Protein AF-A0A9C6WAF8-F1 (afdb_monomer_lite)

Foldseek 3Di:
DVVVVVVVVVVVVVVVVVVVVVVVVVVVVVVVVVVVVVVVVVVVVVVVVVVVVVVVVVVVVVVVVVVVVVVVVVVVVVVVVVVVVVVVVVVVVVVVVVVVVQVVCVVVVDHDDPVPDDDDPVVPPPPDPPDDDDDDDDVPPPPPPDPPPDD

Sequence (151 aa):
MAEADITAMKETHRTQQTPLQQLHAELDQEKEASATAASESMDMILRLQNEKAAVKMEASHYKRMAEEKIGHAEKTLEVFEELMYQKEMETTALEVHVLAYKQKLLALGVDININELEFPHDLLLNRSEQNGEDDQSSSKRRLLSLPLFAL

InterPro domains:
  IPR007656 GTD-binding domain [PF04576] (8-97)
  IPR007656 GTD-binding domain [PS51775] (4-102)

Organism: Arachis duranensis (NCBI:txid130453)

Structure (mmCIF, N/CA/C/O backbone):
data_AF-A0A9C6WAF8-F1
#
_entry.id   AF-A0A9C6WAF8-F1
#
loop_
_atom_site.group_PDB
_atom_site.id
_atom_site.type_symbol
_atom_site.label_atom_id
_atom_site.label_alt_id
_atom_site.label_comp_id
_atom_site.label_asym_id
_atom_site.label_entity_id
_atom_site.label_seq_id
_atom_site.pdbx_PDB_ins_code
_atom_site.Cartn_x
_atom_site.Cartn_y
_atom_site.Cartn_z
_atom_site.occupancy
_atom_site.B_iso_or_equiv
_atom_site.auth_seq_id
_atom_site.auth_comp_id
_atom_site.auth_asym_id
_atom_site.auth_atom_id
_atom_site.pdbx_PDB_model_num
ATOM 1 N N . MET A 1 1 ? -44.410 -9.161 78.521 1.00 61.84 1 MET A N 1
ATOM 2 C CA . MET A 1 1 ? -43.580 -10.023 77.648 1.00 61.84 1 MET A CA 1
ATOM 3 C C . MET A 1 1 ? -43.946 -9.857 76.178 1.00 61.84 1 MET A C 1
ATOM 5 O O . MET A 1 1 ? -43.071 -9.448 75.438 1.00 61.84 1 MET A O 1
ATOM 9 N N . ALA A 1 2 ? -45.206 -10.042 75.762 1.00 74.06 2 ALA A N 1
ATOM 10 C CA . ALA A 1 2 ? -45.596 -9.953 74.344 1.00 74.06 2 ALA A CA 1
ATOM 11 C C . ALA A 1 2 ? -45.312 -8.599 73.651 1.00 74.06 2 ALA A C 1
ATOM 13 O O . ALA A 1 2 ? -44.875 -8.585 72.507 1.00 74.06 2 ALA A O 1
ATOM 14 N N . GLU A 1 3 ? -45.516 -7.459 74.324 1.00 78.50 3 GLU A N 1
ATOM 15 C CA . GLU A 1 3 ? -45.220 -6.148 73.718 1.00 78.50 3 GLU A CA 1
ATOM 16 C C . GLU A 1 3 ? -43.726 -5.939 73.459 1.00 78.50 3 GLU A C 1
ATOM 18 O O . GLU A 1 3 ? -43.370 -5.441 72.399 1.00 78.50 3 GLU A O 1
ATOM 23 N N . ALA A 1 4 ? -42.855 -6.372 74.377 1.00 83.69 4 ALA A N 1
ATOM 24 C CA . ALA A 1 4 ? -41.406 -6.227 74.239 1.00 83.69 4 ALA A CA 1
ATOM 25 C C . ALA A 1 4 ? -40.849 -7.037 73.052 1.00 83.69 4 ALA A C 1
ATOM 27 O O . ALA A 1 4 ? -40.005 -6.526 72.317 1.00 83.69 4 ALA A O 1
ATOM 28 N N . ASP A 1 5 ? -41.374 -8.245 72.817 1.00 86.38 5 ASP A N 1
ATOM 29 C CA . ASP A 1 5 ? -41.018 -9.062 71.648 1.00 86.38 5 ASP A CA 1
ATOM 30 C C . ASP A 1 5 ? -41.461 -8.408 70.331 1.00 86.38 5 ASP A C 1
ATOM 32 O O . ASP A 1 5 ? -40.718 -8.412 69.349 1.00 86.38 5 ASP A O 1
ATOM 36 N N . ILE A 1 6 ? -42.644 -7.783 70.301 1.00 88.12 6 ILE A N 1
ATOM 37 C CA . ILE A 1 6 ? -43.134 -7.065 69.113 1.00 88.12 6 ILE A CA 1
ATOM 38 C C . ILE A 1 6 ? -42.235 -5.863 68.796 1.00 88.12 6 ILE A C 1
ATOM 40 O O . ILE A 1 6 ? -41.943 -5.611 67.622 1.00 88.12 6 ILE A O 1
ATOM 44 N N . THR A 1 7 ? -41.790 -5.111 69.806 1.00 86.56 7 THR A N 1
ATOM 45 C CA . THR A 1 7 ? -40.877 -3.975 69.601 1.00 86.56 7 THR A CA 1
ATOM 46 C C . THR A 1 7 ? -39.513 -4.446 69.106 1.00 86.56 7 THR A C 1
ATOM 48 O O . THR A 1 7 ? -39.015 -3.906 68.119 1.00 86.56 7 THR A O 1
ATOM 51 N N . ALA A 1 8 ? -38.959 -5.502 69.710 1.00 89.56 8 ALA A N 1
ATOM 52 C CA . ALA A 1 8 ? -37.685 -6.089 69.301 1.00 89.56 8 ALA A CA 1
ATOM 53 C C . ALA A 1 8 ? -37.721 -6.619 67.855 1.00 89.56 8 ALA A C 1
ATOM 55 O O . ALA A 1 8 ? -36.778 -6.408 67.088 1.00 89.56 8 ALA A O 1
ATOM 56 N N . MET A 1 9 ? -38.830 -7.242 67.443 1.00 87.94 9 MET A N 1
ATOM 57 C CA . MET A 1 9 ? -39.023 -7.740 66.076 1.00 87.94 9 MET A CA 1
ATOM 58 C C . MET A 1 9 ? -39.149 -6.604 65.045 1.00 87.94 9 MET A C 1
ATOM 60 O O . MET A 1 9 ? -38.614 -6.686 63.941 1.00 87.94 9 MET A O 1
ATOM 64 N N . LYS A 1 10 ? -39.829 -5.505 65.396 1.00 88.62 10 LYS A N 1
ATOM 65 C CA . LYS A 1 10 ? -39.920 -4.315 64.530 1.00 88.62 10 LYS A CA 1
ATOM 66 C C . LYS A 1 10 ? -38.572 -3.623 64.367 1.00 88.62 10 LYS A C 1
ATOM 68 O O . LYS A 1 10 ? -38.271 -3.123 63.285 1.00 88.62 10 LYS A O 1
ATOM 73 N N . GLU A 1 11 ? -37.783 -3.575 65.432 1.00 88.06 11 GLU A N 1
ATOM 74 C CA . GLU A 1 11 ? -36.452 -2.980 65.405 1.00 88.06 11 GLU A CA 1
ATOM 75 C C . GLU A 1 11 ? -35.490 -3.818 64.564 1.00 88.06 11 GLU A C 1
ATOM 77 O O . GLU A 1 11 ? -34.874 -3.284 63.650 1.00 88.06 11 GLU A O 1
ATOM 82 N N . THR A 1 12 ? -35.465 -5.141 64.745 1.00 86.38 12 THR A N 1
ATOM 83 C CA . THR A 1 12 ? -34.688 -6.044 63.874 1.00 86.38 12 THR A CA 1
ATOM 84 C C . THR A 1 12 ? -35.110 -5.963 62.406 1.00 86.38 12 THR A C 1
ATOM 86 O O . THR A 1 12 ? -34.244 -5.883 61.537 1.00 86.38 12 THR A O 1
ATOM 89 N N . HIS A 1 13 ? -36.411 -5.895 62.110 1.00 87.88 13 HIS A N 1
ATOM 90 C CA . HIS A 1 13 ? -36.903 -5.696 60.742 1.00 87.88 13 HIS A CA 1
ATOM 91 C C . HIS A 1 13 ? -36.421 -4.369 60.130 1.00 87.88 13 HIS A C 1
ATOM 93 O O . HIS A 1 13 ? -35.984 -4.333 58.981 1.00 87.88 13 HIS A O 1
ATOM 99 N N . ARG A 1 14 ? -36.456 -3.267 60.893 1.00 86.75 14 ARG A N 1
ATOM 100 C CA . ARG A 1 14 ? -35.930 -1.966 60.440 1.00 86.75 14 ARG A CA 1
ATOM 101 C C . ARG A 1 14 ? -34.426 -2.022 60.192 1.00 86.75 14 ARG A C 1
ATOM 103 O O . ARG A 1 14 ? -33.970 -1.535 59.162 1.00 86.75 14 ARG A O 1
ATOM 110 N N . THR A 1 15 ? -33.675 -2.658 61.088 1.00 86.94 15 THR A N 1
ATOM 111 C CA . THR A 1 15 ? -32.221 -2.817 60.958 1.00 86.94 15 THR A CA 1
ATOM 112 C C . THR A 1 15 ? -31.840 -3.641 59.727 1.00 86.94 15 THR A C 1
ATOM 114 O O . THR A 1 15 ? -30.797 -3.386 59.139 1.00 86.94 15 THR A O 1
ATOM 117 N N . GLN A 1 16 ? -32.681 -4.588 59.295 1.00 90.75 16 GLN A N 1
ATOM 118 C CA . GLN A 1 16 ? -32.465 -5.372 58.071 1.00 90.75 16 GLN A CA 1
ATOM 119 C C . GLN A 1 16 ? -32.903 -4.653 56.784 1.00 90.75 16 GLN A C 1
ATOM 121 O O . GLN A 1 16 ? -32.309 -4.880 55.732 1.00 90.75 16 GLN A O 1
ATOM 126 N N . GLN A 1 17 ? -33.911 -3.776 56.832 1.00 93.50 17 GLN A N 1
ATOM 127 C CA . GLN A 1 17 ? -34.382 -3.058 55.640 1.00 93.50 17 GLN A CA 1
ATOM 128 C C . GLN A 1 17 ? -33.359 -2.062 55.087 1.00 93.50 17 GLN A C 1
ATOM 130 O O . GLN A 1 17 ? -33.201 -1.965 53.872 1.00 93.50 17 GLN A O 1
ATOM 135 N N . THR A 1 18 ? -32.659 -1.336 55.955 1.00 91.19 18 THR A N 1
ATOM 136 C CA . THR A 1 18 ? -31.664 -0.337 55.542 1.00 91.19 18 THR A CA 1
ATOM 137 C C . THR A 1 18 ? -30.527 -0.922 54.687 1.00 91.19 18 THR A C 1
ATOM 139 O O . THR A 1 18 ? -30.318 -0.419 53.583 1.00 91.19 18 THR A O 1
ATOM 142 N N . PRO A 1 19 ? -29.816 -1.993 55.103 1.00 93.50 19 PRO A N 1
ATOM 143 C CA . PRO A 1 19 ? -28.759 -2.582 54.282 1.00 93.50 19 PRO A CA 1
ATOM 144 C C . PRO A 1 19 ? -29.299 -3.206 52.988 1.00 93.50 19 PRO A C 1
ATOM 146 O O . PRO A 1 19 ? -28.618 -3.159 51.971 1.00 93.50 19 PRO A O 1
ATOM 149 N N . LEU A 1 20 ? -30.533 -3.731 52.978 1.00 95.62 20 LEU A N 1
ATOM 150 C CA . LEU A 1 20 ? -31.173 -4.207 51.744 1.00 95.62 20 LEU A CA 1
ATOM 151 C C . LEU A 1 20 ? -31.376 -3.074 50.729 1.00 95.62 20 LEU A C 1
ATOM 153 O O . LEU A 1 20 ? -31.096 -3.252 49.547 1.00 95.62 20 LEU A O 1
ATOM 157 N N . GLN A 1 21 ? -31.831 -1.901 51.175 1.00 95.50 21 GLN A N 1
ATOM 158 C CA . GLN A 1 21 ? -31.980 -0.732 50.304 1.00 95.50 21 GLN A CA 1
ATOM 159 C C . GLN A 1 21 ? -30.632 -0.237 49.767 1.00 95.50 21 GLN A C 1
ATOM 161 O O . GLN A 1 21 ? -30.547 0.122 48.596 1.00 95.50 21 GLN A O 1
ATOM 166 N N . GLN A 1 22 ? -29.583 -0.257 50.596 1.00 96.25 22 GLN A N 1
ATOM 167 C CA . GLN A 1 22 ? -28.226 0.096 50.168 1.00 96.25 22 GLN A CA 1
ATOM 168 C C . GLN A 1 22 ? -27.698 -0.875 49.107 1.00 96.25 22 GLN A C 1
ATOM 170 O O . GLN A 1 22 ? -27.256 -0.431 48.054 1.00 96.25 22 GLN A O 1
ATOM 175 N N . LEU A 1 23 ? -27.839 -2.186 49.330 1.00 96.50 23 LEU A N 1
ATOM 176 C CA . LEU A 1 23 ? -27.443 -3.211 48.360 1.00 96.50 23 LEU A CA 1
ATOM 177 C C . LEU A 1 23 ? -28.192 -3.077 47.027 1.00 96.50 23 LEU A C 1
ATOM 179 O O . LEU A 1 23 ? -27.602 -3.278 45.970 1.00 96.50 23 LEU A O 1
ATOM 183 N N . HIS A 1 24 ? -29.481 -2.726 47.052 1.00 97.50 24 HIS A N 1
ATOM 184 C CA . HIS A 1 24 ? -30.229 -2.457 45.821 1.00 97.50 24 HIS A CA 1
ATOM 185 C C . HIS A 1 24 ? -29.693 -1.234 45.070 1.00 97.50 24 HIS A C 1
ATOM 187 O O . HIS A 1 24 ? -29.536 -1.303 43.854 1.00 97.50 24 HIS A O 1
ATOM 193 N N . ALA A 1 25 ? -29.369 -0.151 45.780 1.00 97.50 25 ALA A N 1
ATOM 194 C CA . ALA A 1 25 ? -28.784 1.039 45.167 1.00 97.50 25 ALA A CA 1
ATOM 195 C C . ALA A 1 25 ? -27.398 0.756 44.560 1.00 97.50 25 ALA A C 1
ATOM 197 O O . ALA A 1 25 ? -27.131 1.170 43.435 1.00 97.50 25 ALA A O 1
ATOM 198 N N . GLU A 1 26 ? -26.544 0.013 45.269 1.00 98.00 26 GLU A N 1
ATOM 199 C CA . GLU A 1 26 ? -25.231 -0.412 44.766 1.00 98.00 26 GLU A CA 1
ATOM 200 C C . GLU A 1 26 ? -25.365 -1.300 43.524 1.00 98.00 26 GLU A C 1
ATOM 202 O O . GLU A 1 26 ? -24.666 -1.085 42.537 1.00 98.00 26 GLU A O 1
ATOM 207 N N . LEU A 1 27 ? -26.306 -2.250 43.533 1.00 98.12 27 LEU A N 1
ATOM 208 C CA . LEU A 1 27 ? -26.565 -3.123 42.390 1.00 98.12 27 LEU A CA 1
ATOM 209 C C . LEU A 1 27 ? -27.035 -2.339 41.160 1.00 98.12 27 LEU A C 1
ATOM 211 O O . LEU A 1 27 ? -26.634 -2.648 40.039 1.00 98.12 27 LEU A O 1
ATOM 215 N N . ASP A 1 28 ? -27.914 -1.358 41.345 1.00 98.25 28 ASP A N 1
ATOM 216 C CA . ASP A 1 28 ? -28.400 -0.543 40.234 1.00 98.25 28 ASP A CA 1
ATOM 217 C C . ASP A 1 28 ? -27.282 0.349 39.676 1.00 98.25 28 ASP A C 1
ATOM 219 O O . ASP A 1 28 ? -27.127 0.438 38.456 1.00 98.25 28 ASP A O 1
ATOM 223 N N . GLN A 1 29 ? -26.428 0.898 40.546 1.00 98.25 29 GLN A N 1
ATOM 224 C CA . GLN A 1 29 ? -25.233 1.633 40.132 1.00 98.25 29 GLN A CA 1
ATOM 225 C C . GLN A 1 29 ? -24.236 0.737 39.377 1.00 98.25 29 GLN A C 1
ATOM 227 O O . GLN A 1 29 ? -23.699 1.141 38.344 1.00 98.25 29 GLN A O 1
ATOM 232 N N . GLU A 1 30 ? -23.997 -0.489 39.851 1.00 98.31 30 GLU A N 1
ATOM 233 C CA . GLU A 1 30 ? -23.118 -1.454 39.185 1.00 98.31 30 GLU A CA 1
ATOM 234 C C . GLU A 1 30 ? -23.656 -1.836 37.801 1.00 98.31 30 GLU A C 1
ATOM 236 O O . GLU A 1 30 ? -22.897 -1.880 36.831 1.00 98.31 30 GLU A O 1
ATOM 241 N N . LYS A 1 31 ? -24.969 -2.057 37.672 1.00 98.38 31 LYS A N 1
ATOM 242 C CA . LYS A 1 31 ? -25.606 -2.351 36.380 1.00 98.38 31 LYS A CA 1
ATOM 243 C C . LYS A 1 31 ? -25.463 -1.202 35.393 1.00 98.38 31 LYS A C 1
ATOM 245 O O . LYS A 1 31 ? -25.160 -1.452 34.229 1.00 98.38 31 LYS A O 1
ATOM 250 N N . GLU A 1 32 ? -25.677 0.036 35.833 1.00 98.50 32 GLU A N 1
ATOM 251 C CA . GLU A 1 32 ? -25.529 1.215 34.977 1.00 98.50 32 GLU A CA 1
ATOM 252 C C . GLU A 1 32 ? -24.073 1.395 34.522 1.00 98.50 32 GLU A C 1
ATOM 254 O O . GLU A 1 32 ? -23.805 1.578 33.328 1.00 98.50 32 GLU A O 1
ATOM 259 N N . ALA A 1 33 ? -23.118 1.253 35.447 1.00 98.50 33 ALA A N 1
ATOM 260 C CA . ALA A 1 33 ? -21.694 1.294 35.132 1.00 98.50 33 ALA A CA 1
ATOM 261 C C . ALA A 1 33 ? -21.293 0.170 34.160 1.00 98.50 33 ALA A C 1
ATOM 263 O O . ALA A 1 33 ? -20.574 0.414 33.190 1.00 98.50 33 ALA A O 1
ATOM 264 N N . SER A 1 34 ? -21.803 -1.048 34.371 1.00 98.56 34 SER A N 1
ATOM 265 C CA . SER A 1 34 ? -21.556 -2.205 33.505 1.00 98.56 34 SER A CA 1
ATOM 266 C C . SER A 1 34 ? -22.131 -2.004 32.100 1.00 98.56 34 SER A C 1
ATOM 268 O O . SER A 1 34 ? -21.436 -2.248 31.112 1.00 98.56 34 SER A O 1
ATOM 270 N N . ALA A 1 35 ? -23.361 -1.494 31.989 1.00 98.56 35 ALA A N 1
ATOM 271 C CA . ALA A 1 35 ? -23.990 -1.192 30.705 1.00 98.56 35 ALA A CA 1
ATOM 272 C C . ALA A 1 35 ? -23.212 -0.117 29.929 1.00 98.56 35 ALA A C 1
ATOM 274 O O . ALA A 1 35 ? -22.973 -0.272 28.730 1.00 98.56 35 ALA A O 1
ATOM 275 N N . THR A 1 36 ? -22.760 0.932 30.620 1.00 98.44 36 THR A N 1
ATOM 276 C CA . THR A 1 36 ? -21.949 2.002 30.021 1.00 98.44 36 THR A CA 1
ATOM 277 C C . THR A 1 36 ? -20.604 1.465 29.529 1.00 98.44 36 THR A C 1
ATOM 279 O O . THR A 1 36 ? -20.247 1.675 28.371 1.00 98.44 36 THR A O 1
ATOM 282 N N . ALA A 1 37 ? -19.895 0.694 30.360 1.00 98.56 37 ALA A N 1
ATOM 283 C CA . ALA A 1 37 ? -18.616 0.086 29.993 1.00 98.56 37 ALA A CA 1
ATOM 284 C C . ALA A 1 37 ? -18.746 -0.890 28.811 1.00 98.56 37 ALA A C 1
ATOM 286 O O . ALA A 1 37 ? -17.875 -0.937 27.937 1.00 98.56 37 ALA A O 1
ATOM 287 N N . ALA A 1 38 ? -19.840 -1.657 28.753 1.00 98.62 38 ALA A N 1
ATOM 288 C CA . ALA A 1 38 ? -20.135 -2.538 27.628 1.00 98.62 38 ALA A CA 1
ATOM 289 C C . ALA A 1 38 ? -20.369 -1.740 26.336 1.00 98.62 38 ALA A C 1
ATOM 291 O O . ALA A 1 38 ? -19.797 -2.093 25.304 1.00 98.62 38 ALA A O 1
ATOM 292 N N . SER A 1 39 ? -21.147 -0.652 26.394 1.00 98.56 39 SER A N 1
ATOM 293 C CA . SER A 1 39 ? -21.385 0.228 25.242 1.00 98.56 39 SER A CA 1
ATOM 294 C C . SER A 1 39 ? -20.084 0.845 24.725 1.00 98.56 39 SER A C 1
ATOM 296 O O . SER A 1 39 ? -19.780 0.730 23.542 1.00 98.56 39 SER A O 1
ATOM 298 N N . GLU A 1 40 ? -19.268 1.420 25.611 1.00 98.62 40 GLU A N 1
ATOM 299 C CA . GLU A 1 40 ? -17.988 2.032 25.234 1.00 98.62 40 GLU A CA 1
ATOM 300 C C . GLU A 1 40 ? -17.015 1.001 24.640 1.00 98.62 40 GLU A C 1
ATOM 302 O O . GLU A 1 40 ? -16.325 1.265 23.652 1.00 98.62 40 GLU A O 1
ATOM 307 N N . SER A 1 41 ? -16.998 -0.217 25.191 1.00 98.75 41 SER A N 1
ATOM 308 C CA . SER A 1 41 ? -16.197 -1.319 24.647 1.00 98.75 41 SER A CA 1
ATOM 309 C C . SER A 1 41 ? -16.639 -1.694 23.232 1.00 98.75 41 SER A C 1
ATOM 311 O O . SER A 1 41 ? -15.793 -1.930 22.369 1.00 98.75 41 SER A O 1
ATOM 313 N N . MET A 1 42 ? -17.948 -1.729 22.968 1.00 98.69 42 MET A N 1
ATOM 314 C CA . MET A 1 42 ? -18.480 -1.985 21.627 1.00 98.69 42 MET A CA 1
ATOM 315 C C . MET A 1 42 ? -18.108 -0.867 20.650 1.00 98.69 42 MET A C 1
ATOM 317 O O . MET A 1 42 ? -17.635 -1.163 19.550 1.00 98.69 42 MET A O 1
ATOM 321 N N . ASP A 1 43 ? -18.232 0.395 21.058 1.00 98.69 43 ASP A N 1
ATOM 322 C CA . ASP A 1 43 ? -17.836 1.545 20.239 1.00 98.69 43 ASP A CA 1
ATOM 323 C C . ASP A 1 43 ? -16.342 1.503 19.902 1.00 98.69 43 ASP A C 1
ATOM 325 O O . ASP A 1 43 ? -15.937 1.725 18.755 1.00 98.69 43 ASP A O 1
ATOM 329 N N . MET A 1 44 ? -15.505 1.129 20.872 1.00 98.62 44 MET A N 1
ATOM 330 C CA . MET A 1 44 ? -14.075 0.960 20.648 1.00 98.62 44 MET A CA 1
ATOM 331 C C . MET A 1 44 ? -13.773 -0.199 19.691 1.00 98.62 44 MET A C 1
ATOM 333 O O . MET A 1 44 ? -12.925 -0.043 18.810 1.00 98.62 44 MET A O 1
ATOM 337 N N . ILE A 1 45 ? -14.476 -1.332 19.804 1.00 98.62 45 ILE A N 1
ATOM 338 C CA . ILE A 1 45 ? -14.348 -2.454 18.861 1.00 98.62 45 ILE A CA 1
ATOM 339 C C . ILE A 1 45 ? -14.694 -2.000 17.439 1.00 98.62 45 ILE A C 1
ATOM 341 O O . ILE A 1 45 ? -13.926 -2.273 16.514 1.00 98.62 45 ILE A O 1
ATOM 345 N N . LEU A 1 46 ? -15.807 -1.288 17.253 1.00 98.69 46 LEU A N 1
ATOM 346 C CA . LEU A 1 46 ? -16.224 -0.790 15.939 1.00 98.69 46 LEU A CA 1
ATOM 347 C C . LEU A 1 46 ? -15.211 0.203 15.365 1.00 98.69 46 LEU A C 1
ATOM 349 O O . LEU A 1 46 ? -14.824 0.091 14.199 1.00 98.69 46 LEU A O 1
ATOM 353 N N . ARG A 1 47 ? -14.716 1.134 16.188 1.00 98.69 47 ARG A N 1
ATOM 354 C CA . ARG A 1 47 ? -13.664 2.072 15.784 1.00 98.69 47 ARG A CA 1
ATOM 355 C C . ARG A 1 47 ? -12.406 1.333 15.322 1.00 98.69 47 ARG A C 1
ATOM 357 O O . ARG A 1 47 ? -11.924 1.598 14.224 1.00 98.69 47 ARG A O 1
ATOM 364 N N . LEU A 1 48 ? -11.923 0.361 16.097 1.00 98.75 48 LEU A N 1
ATOM 365 C CA . LEU A 1 48 ? -10.734 -0.428 15.751 1.00 98.75 48 LEU A CA 1
ATOM 366 C C . LEU A 1 48 ? -10.931 -1.257 14.474 1.00 98.75 48 LEU A C 1
ATOM 368 O O . LEU A 1 48 ? -10.001 -1.417 13.682 1.00 98.75 48 LEU A O 1
ATOM 372 N N . GLN A 1 49 ? -12.135 -1.782 14.238 1.00 98.81 49 GLN A N 1
ATOM 373 C CA . GLN A 1 49 ? -12.453 -2.484 12.993 1.00 98.81 49 GLN A CA 1
ATOM 374 C C . GLN A 1 49 ? -12.408 -1.546 11.783 1.00 98.81 49 GLN A C 1
ATOM 376 O O . GLN A 1 49 ? -11.846 -1.918 10.749 1.00 98.81 49 GLN A O 1
ATOM 381 N N . ASN A 1 50 ? -12.935 -0.329 11.924 1.00 98.56 50 ASN A N 1
ATOM 382 C CA . ASN A 1 50 ? -12.880 0.693 10.882 1.00 98.56 50 ASN A CA 1
ATOM 383 C C . ASN A 1 50 ? -11.439 1.136 10.601 1.00 98.56 50 ASN A C 1
ATOM 385 O O . ASN A 1 50 ? -11.034 1.177 9.442 1.00 98.56 50 ASN A O 1
ATOM 389 N N . GLU A 1 51 ? -10.640 1.387 11.640 1.00 98.56 51 GLU A N 1
ATOM 390 C CA . GLU A 1 51 ? -9.214 1.717 11.508 1.00 98.56 51 GLU A CA 1
ATOM 391 C C . GLU A 1 51 ? -8.444 0.591 10.802 1.00 98.56 51 GLU A C 1
ATOM 393 O O . GLU A 1 51 ? -7.711 0.836 9.843 1.00 98.56 51 GLU A O 1
ATOM 398 N N . LYS A 1 52 ? -8.675 -0.671 11.188 1.00 98.56 52 LYS A N 1
ATOM 399 C CA . LYS A 1 52 ? -8.078 -1.839 10.521 1.00 98.56 52 LYS A CA 1
ATOM 400 C C . LYS A 1 52 ? -8.465 -1.919 9.043 1.00 98.56 52 LYS A C 1
ATOM 402 O O . LYS A 1 52 ? -7.619 -2.238 8.204 1.00 98.56 52 LYS A O 1
ATOM 407 N N . ALA A 1 53 ? -9.733 -1.672 8.717 1.00 98.44 53 ALA A N 1
ATOM 408 C CA . ALA A 1 53 ? -10.210 -1.672 7.338 1.00 98.44 53 ALA A CA 1
ATOM 409 C C . ALA A 1 53 ? -9.574 -0.535 6.522 1.00 98.44 53 ALA A C 1
ATOM 411 O O . ALA A 1 53 ? -9.126 -0.779 5.400 1.00 98.44 53 ALA A O 1
ATOM 412 N N . ALA A 1 54 ? -9.466 0.662 7.103 1.00 98.38 54 ALA A N 1
ATOM 413 C CA . ALA A 1 54 ? -8.831 1.819 6.482 1.00 98.38 54 ALA A CA 1
ATOM 414 C C . ALA A 1 54 ? -7.350 1.552 6.176 1.00 98.38 54 ALA A C 1
ATOM 416 O O . ALA A 1 54 ? -6.940 1.682 5.024 1.00 98.38 54 ALA A O 1
ATOM 417 N N . VAL A 1 55 ? -6.579 1.063 7.154 1.00 98.38 55 VAL A N 1
ATOM 418 C CA . VAL A 1 55 ? -5.158 0.722 6.964 1.00 98.38 55 VAL A CA 1
ATOM 419 C C . VAL A 1 55 ? -4.983 -0.371 5.906 1.00 98.38 55 VAL A C 1
ATOM 421 O O . VAL A 1 55 ? -4.104 -0.281 5.051 1.00 98.38 55 VAL A O 1
ATOM 424 N N . LYS A 1 56 ? -5.841 -1.401 5.905 1.00 98.44 56 LYS A N 1
ATOM 425 C CA . LYS A 1 56 ? -5.800 -2.458 4.881 1.00 98.44 56 LYS A CA 1
ATOM 426 C C . LYS A 1 56 ? -6.067 -1.901 3.479 1.00 98.44 56 LYS A C 1
ATOM 428 O O . L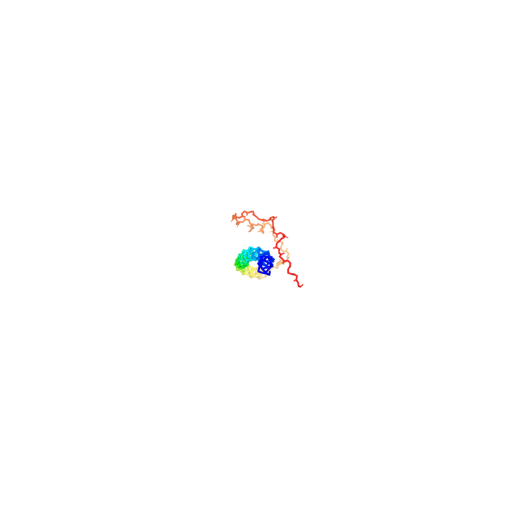YS A 1 56 ? -5.403 -2.305 2.522 1.00 98.44 56 LYS A O 1
ATOM 433 N N . MET A 1 57 ? -7.043 -1.005 3.350 1.00 98.31 57 MET A N 1
ATOM 434 C CA . MET A 1 57 ? -7.381 -0.364 2.081 1.00 98.31 57 MET A CA 1
ATOM 435 C C . MET A 1 57 ? -6.244 0.538 1.596 1.00 98.31 57 MET A C 1
ATOM 437 O O . MET A 1 57 ? -5.864 0.453 0.429 1.00 98.31 57 MET A O 1
ATOM 441 N N . GLU A 1 58 ? -5.659 1.336 2.487 1.00 98.25 58 GLU A N 1
ATOM 442 C CA . GLU A 1 58 ? -4.527 2.209 2.186 1.00 98.25 58 GLU A CA 1
ATOM 443 C C . GLU A 1 58 ? -3.298 1.403 1.734 1.00 98.25 58 GLU A C 1
ATOM 445 O O . GLU A 1 58 ? -2.723 1.690 0.685 1.00 98.25 58 GLU A O 1
ATOM 450 N N . ALA A 1 59 ? -2.953 0.318 2.435 1.00 97.81 59 ALA A N 1
ATOM 451 C CA . ALA A 1 59 ? -1.865 -0.574 2.030 1.00 97.81 59 ALA A CA 1
ATOM 452 C C . ALA A 1 59 ? -2.104 -1.191 0.639 1.00 97.81 59 ALA A C 1
ATOM 454 O O . ALA A 1 59 ? -1.198 -1.229 -0.198 1.00 97.81 59 ALA A O 1
ATOM 455 N N . SER A 1 60 ? -3.334 -1.637 0.356 1.00 98.19 60 SER A N 1
ATOM 456 C CA . SER A 1 60 ? -3.696 -2.148 -0.972 1.00 98.19 60 SER A CA 1
ATOM 457 C C . SER A 1 60 ? -3.617 -1.067 -2.051 1.00 98.19 60 SER A C 1
ATOM 459 O O . SER A 1 60 ? -3.258 -1.374 -3.188 1.00 98.19 60 SER A O 1
ATOM 461 N N . HIS A 1 61 ? -3.979 0.171 -1.719 1.00 98.31 61 HIS A N 1
ATOM 462 C CA . HIS A 1 61 ? -3.906 1.299 -2.635 1.00 98.31 61 HIS A CA 1
ATOM 463 C C . HIS A 1 61 ? -2.449 1.651 -2.960 1.00 98.31 61 HIS A C 1
ATOM 465 O O . HIS A 1 61 ? -2.101 1.764 -4.135 1.00 98.31 61 HIS A O 1
ATOM 471 N N . TYR A 1 62 ? -1.576 1.740 -1.949 1.00 98.31 62 TYR A N 1
ATOM 472 C CA . TYR A 1 62 ? -0.145 1.967 -2.164 1.00 98.31 62 TYR A CA 1
ATOM 473 C C . TYR A 1 62 ? 0.488 0.884 -3.027 1.00 98.31 62 TYR A C 1
ATOM 475 O O . TYR A 1 62 ? 1.231 1.214 -3.949 1.00 98.31 62 TYR A O 1
ATOM 483 N N . LYS A 1 63 ? 0.162 -0.391 -2.773 1.00 98.31 63 LYS A N 1
ATOM 484 C CA . LYS A 1 63 ? 0.648 -1.503 -3.595 1.00 98.31 63 LYS A CA 1
ATOM 485 C C . LYS A 1 63 ? 0.273 -1.312 -5.067 1.00 98.31 63 LYS A C 1
ATOM 487 O O . LYS A 1 63 ? 1.160 -1.323 -5.912 1.00 98.31 63 LYS A O 1
ATOM 492 N N . ARG A 1 64 ? -1.010 -1.064 -5.361 1.00 98.06 64 ARG A N 1
ATOM 493 C CA . ARG A 1 64 ? -1.486 -0.857 -6.739 1.00 98.06 64 ARG A CA 1
ATOM 494 C C . ARG A 1 64 ? -0.782 0.319 -7.415 1.00 98.06 64 ARG A C 1
ATOM 496 O O . ARG A 1 64 ? -0.342 0.195 -8.549 1.00 98.06 64 ARG A O 1
ATOM 503 N N . MET A 1 65 ? -0.648 1.446 -6.714 1.00 98.25 65 MET A N 1
ATOM 504 C CA . MET A 1 65 ? 0.014 2.631 -7.265 1.00 98.25 65 MET A CA 1
ATOM 505 C C . MET A 1 65 ? 1.509 2.384 -7.529 1.00 98.25 65 MET A C 1
ATOM 507 O O . MET A 1 65 ? 2.060 2.910 -8.493 1.00 98.25 65 MET A O 1
ATOM 511 N N . ALA A 1 66 ? 2.182 1.608 -6.675 1.00 98.19 66 ALA A N 1
ATOM 512 C CA . ALA A 1 66 ? 3.578 1.235 -6.883 1.00 98.19 66 ALA A CA 1
ATOM 513 C C . ALA A 1 66 ? 3.738 0.323 -8.109 1.00 98.19 66 ALA A C 1
ATOM 515 O O . ALA A 1 66 ? 4.592 0.593 -8.949 1.00 98.19 66 ALA A O 1
ATOM 516 N N . GLU A 1 67 ? 2.885 -0.696 -8.239 1.00 98.19 67 GLU A N 1
ATOM 517 C CA . GLU A 1 67 ? 2.858 -1.601 -9.396 1.00 98.19 67 GLU A CA 1
ATOM 518 C C . GLU A 1 67 ? 2.598 -0.840 -10.704 1.00 98.19 67 GLU A C 1
ATOM 520 O O . GLU A 1 67 ? 3.300 -1.056 -11.686 1.00 98.19 67 GLU A O 1
ATOM 525 N N . GLU A 1 68 ? 1.654 0.104 -10.713 1.00 98.00 68 GLU A N 1
ATOM 526 C CA . GLU A 1 68 ? 1.365 0.934 -11.888 1.00 98.00 68 GLU A CA 1
ATOM 527 C C . GLU A 1 68 ? 2.560 1.808 -12.292 1.00 98.00 68 GLU A C 1
ATOM 529 O O . GLU A 1 68 ? 2.911 1.876 -13.470 1.00 98.00 68 GLU A O 1
ATOM 534 N N . LYS A 1 69 ? 3.232 2.440 -11.320 1.00 97.69 69 LYS A N 1
ATOM 535 C CA . LYS A 1 69 ? 4.426 3.258 -11.584 1.00 97.69 69 LYS A CA 1
ATOM 536 C C . LYS A 1 69 ? 5.584 2.435 -12.133 1.00 97.69 69 LYS A C 1
ATOM 538 O O . LYS A 1 69 ? 6.253 2.893 -13.056 1.00 97.69 69 LYS A O 1
ATOM 543 N N . ILE A 1 70 ? 5.818 1.250 -11.569 1.00 97.12 70 ILE A N 1
ATOM 544 C CA . ILE A 1 70 ? 6.847 0.326 -12.055 1.00 97.12 70 ILE A CA 1
ATOM 545 C C . ILE A 1 70 ? 6.500 -0.113 -13.476 1.00 97.12 70 ILE A C 1
ATOM 547 O O . ILE A 1 70 ? 7.313 0.078 -14.372 1.00 97.12 70 ILE A O 1
ATOM 551 N N . GLY A 1 71 ? 5.269 -0.573 -13.713 1.00 98.00 71 GLY A N 1
ATOM 552 C CA . GLY A 1 71 ? 4.840 -1.017 -15.038 1.00 98.00 71 GLY A CA 1
ATOM 553 C C . GLY A 1 71 ? 4.874 0.090 -16.096 1.00 98.00 71 GLY A C 1
ATOM 554 O O . GLY A 1 71 ? 5.140 -0.182 -17.263 1.00 98.00 71 GLY A O 1
ATOM 555 N N . HIS A 1 72 ? 4.635 1.350 -15.723 1.00 98.44 72 HIS A N 1
ATOM 556 C CA . HIS A 1 72 ? 4.852 2.481 -16.627 1.00 98.44 72 HIS A CA 1
ATOM 557 C C . HIS A 1 72 ? 6.344 2.679 -16.931 1.00 98.44 72 HIS A C 1
ATOM 559 O O . HIS A 1 72 ? 6.711 2.835 -18.093 1.00 98.44 72 HIS A O 1
ATOM 565 N N . ALA A 1 73 ? 7.204 2.678 -15.908 1.00 98.19 73 ALA A N 1
ATOM 566 C CA . ALA A 1 73 ? 8.645 2.854 -16.084 1.00 98.19 73 ALA 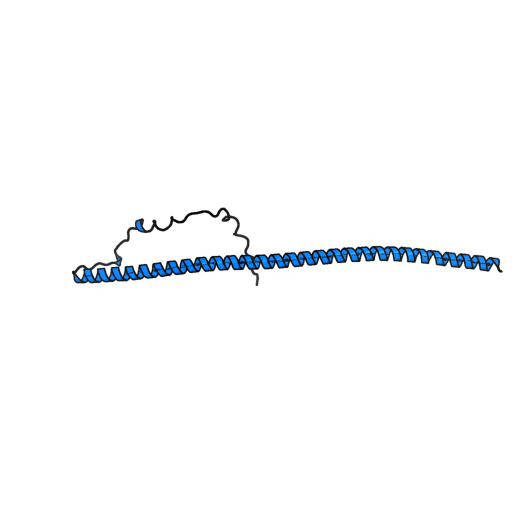A CA 1
ATOM 567 C C . ALA A 1 73 ? 9.264 1.740 -16.943 1.00 98.19 73 ALA A C 1
ATOM 569 O O . ALA A 1 73 ? 10.064 2.037 -17.825 1.00 98.19 73 ALA A O 1
ATOM 570 N N . GLU A 1 74 ? 8.848 0.489 -16.736 1.00 98.38 74 GLU A N 1
ATOM 571 C CA . GLU A 1 74 ? 9.266 -0.663 -17.541 1.00 98.38 74 GLU A CA 1
ATOM 572 C C . GLU A 1 74 ? 8.889 -0.484 -19.017 1.00 98.38 74 GLU A C 1
ATOM 574 O O . GLU A 1 74 ? 9.745 -0.629 -19.882 1.00 98.38 74 GLU A O 1
ATOM 579 N N . LYS A 1 75 ? 7.652 -0.065 -19.320 1.00 97.81 75 LYS A N 1
ATOM 580 C CA . LYS A 1 75 ? 7.223 0.209 -20.706 1.00 97.81 75 LYS A CA 1
ATOM 581 C C . LYS A 1 75 ? 8.003 1.351 -21.350 1.00 97.81 75 LYS A C 1
ATOM 583 O O . LYS A 1 75 ? 8.334 1.291 -22.528 1.00 97.81 75 LYS A O 1
ATOM 588 N N . THR A 1 76 ? 8.279 2.420 -20.600 1.00 97.00 76 THR A N 1
ATOM 589 C CA . THR A 1 76 ? 9.107 3.524 -21.106 1.00 97.00 76 THR A CA 1
ATOM 590 C C . THR A 1 76 ? 10.532 3.054 -21.396 1.00 97.00 76 THR A C 1
ATOM 592 O O . THR A 1 76 ? 11.112 3.468 -22.398 1.00 97.00 76 THR A O 1
ATOM 595 N N . LEU A 1 77 ? 11.087 2.189 -20.544 1.00 98.12 77 LEU A N 1
ATOM 596 C CA . LEU A 1 77 ? 12.416 1.624 -20.744 1.00 98.12 77 LEU A CA 1
ATOM 597 C C . LEU A 1 77 ? 12.461 0.708 -21.972 1.00 98.12 77 LEU A C 1
ATOM 599 O O . LEU A 1 77 ? 13.378 0.848 -22.767 1.00 98.12 77 LEU A O 1
ATOM 603 N N . GLU A 1 78 ? 11.452 -0.137 -22.179 1.00 98.25 78 GLU A N 1
ATOM 604 C CA . GLU A 1 78 ? 11.347 -1.011 -23.357 1.00 98.25 78 GLU A CA 1
ATOM 605 C C . GLU A 1 78 ? 11.388 -0.208 -24.671 1.00 98.25 78 GLU A C 1
ATOM 607 O O . GLU A 1 78 ? 12.153 -0.521 -25.582 1.00 98.25 78 GLU A O 1
ATOM 612 N N . VAL A 1 79 ? 10.641 0.900 -24.746 1.00 97.94 79 VAL A N 1
ATOM 613 C CA . VAL A 1 79 ? 10.674 1.805 -25.910 1.00 97.94 79 VAL A CA 1
ATOM 614 C C . VAL A 1 79 ? 12.055 2.444 -26.090 1.00 97.94 79 VAL A C 1
ATOM 616 O O . VAL A 1 79 ? 12.532 2.613 -27.214 1.00 97.94 79 VAL A O 1
ATOM 619 N N . PHE A 1 80 ? 12.709 2.822 -24.991 1.00 97.69 80 PHE A N 1
ATOM 620 C CA . PHE A 1 80 ? 14.052 3.393 -25.043 1.00 97.69 80 PHE A CA 1
ATOM 621 C C . PHE A 1 80 ? 15.089 2.371 -25.525 1.00 97.69 80 PHE A C 1
ATOM 623 O O . PHE A 1 80 ? 15.935 2.712 -26.349 1.00 97.69 80 PHE A O 1
ATOM 630 N N . GLU A 1 81 ? 15.005 1.126 -25.060 1.00 98.19 81 GLU A N 1
ATOM 631 C CA . GLU A 1 81 ? 15.866 0.024 -25.494 1.00 98.19 81 GLU A CA 1
ATOM 632 C C . GLU A 1 81 ? 15.714 -0.247 -26.995 1.00 98.19 81 GLU A C 1
ATOM 634 O O . GLU A 1 81 ? 16.719 -0.356 -27.699 1.00 98.19 81 GLU A O 1
ATOM 639 N N . GLU A 1 82 ? 14.482 -0.262 -27.515 1.00 98.00 82 GLU A N 1
ATOM 640 C CA . GLU A 1 82 ? 14.237 -0.408 -28.953 1.00 98.00 82 GLU A CA 1
ATOM 641 C C . GLU A 1 82 ? 14.869 0.741 -29.758 1.00 98.00 82 GLU A C 1
ATOM 643 O O . GLU A 1 82 ? 15.543 0.510 -30.766 1.00 98.00 82 GLU A O 1
ATOM 648 N N . LEU A 1 83 ? 14.703 1.986 -29.302 1.00 97.81 83 LEU A N 1
ATOM 649 C CA . LEU A 1 83 ? 15.284 3.152 -29.968 1.00 97.81 83 LEU A CA 1
ATOM 650 C C . LEU A 1 83 ? 16.818 3.119 -29.952 1.00 97.81 83 LEU A C 1
ATOM 652 O O . LEU A 1 83 ? 17.456 3.435 -30.960 1.00 97.81 83 LEU A O 1
ATOM 656 N N . MET A 1 84 ? 17.411 2.748 -28.818 1.00 97.19 84 MET A N 1
ATOM 657 C CA . MET A 1 84 ? 18.859 2.600 -28.682 1.00 97.19 84 MET A CA 1
ATOM 658 C C . MET A 1 84 ? 19.386 1.525 -29.625 1.00 97.19 84 MET A C 1
ATOM 660 O O . MET A 1 84 ? 20.334 1.785 -30.362 1.00 97.19 84 MET A O 1
ATOM 664 N N . TYR A 1 85 ? 18.716 0.375 -29.693 1.00 98.25 85 TYR A N 1
ATOM 665 C CA . TYR A 1 85 ? 19.072 -0.692 -30.619 1.00 98.25 85 TYR A CA 1
ATOM 666 C C . TYR A 1 85 ? 19.043 -0.222 -32.082 1.00 98.25 85 TYR A C 1
ATOM 668 O O . TYR A 1 85 ? 20.001 -0.429 -32.828 1.00 98.25 85 TYR A O 1
ATOM 676 N N . GLN A 1 86 ? 17.991 0.495 -32.495 1.00 98.12 86 GLN A N 1
ATOM 677 C CA . GLN A 1 86 ? 17.913 1.073 -33.843 1.00 98.12 86 GLN A CA 1
ATOM 678 C C . GLN A 1 86 ? 19.069 2.047 -34.123 1.00 98.12 86 GLN A C 1
ATOM 680 O O . GLN A 1 86 ? 19.624 2.060 -35.225 1.00 98.12 86 GLN A O 1
ATOM 685 N N . LYS A 1 87 ? 19.459 2.856 -33.131 1.00 97.06 87 LYS A N 1
ATOM 686 C CA . LYS A 1 87 ? 20.568 3.811 -33.254 1.00 97.06 87 LYS A CA 1
ATOM 687 C C . LYS A 1 87 ? 21.933 3.140 -33.315 1.00 97.06 87 LYS A C 1
ATOM 689 O O . LYS A 1 87 ? 22.786 3.587 -34.084 1.00 97.06 87 LYS A O 1
ATOM 694 N N . GLU A 1 88 ? 22.136 2.072 -32.556 1.00 97.69 88 GLU A N 1
ATOM 695 C CA . GLU A 1 88 ? 23.350 1.259 -32.624 1.00 97.69 88 GLU A CA 1
ATOM 696 C C . GLU A 1 88 ? 23.499 0.635 -34.013 1.00 97.69 88 GLU A C 1
ATOM 698 O O . GLU A 1 88 ? 24.554 0.768 -34.633 1.00 97.69 88 GLU A O 1
ATOM 703 N N . MET A 1 89 ? 22.420 0.071 -34.565 1.00 97.56 89 MET A N 1
ATOM 704 C CA . MET A 1 89 ? 22.421 -0.462 -35.930 1.00 97.56 89 MET A CA 1
ATOM 705 C C . MET A 1 89 ? 22.766 0.602 -36.983 1.00 97.56 89 MET A C 1
ATOM 707 O O . MET A 1 89 ? 23.577 0.343 -37.874 1.00 97.56 89 MET A O 1
ATOM 711 N N . GLU A 1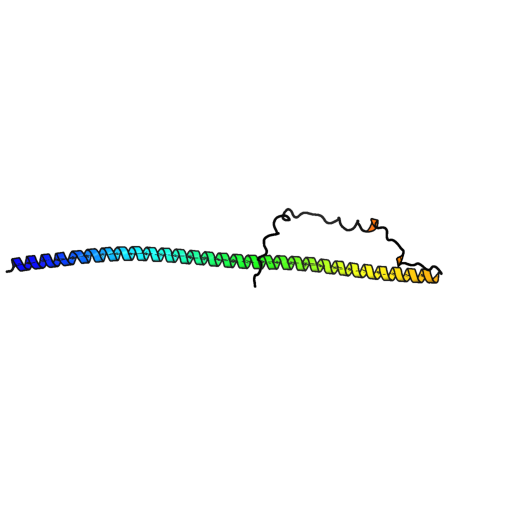 90 ? 22.171 1.798 -36.891 1.00 96.94 90 GLU A N 1
ATOM 712 C CA . GLU A 1 90 ? 22.464 2.919 -37.797 1.00 96.94 90 GLU A CA 1
ATOM 713 C C . GLU A 1 90 ? 23.935 3.349 -37.696 1.00 96.94 90 GLU A C 1
ATOM 715 O O . GLU A 1 90 ? 24.600 3.538 -38.716 1.00 96.94 90 GLU A O 1
ATOM 720 N N . THR A 1 91 ? 24.465 3.438 -36.474 1.00 94.19 91 THR A N 1
ATOM 721 C CA . THR A 1 91 ? 25.864 3.808 -36.219 1.00 94.19 91 THR A CA 1
ATOM 722 C C . THR A 1 91 ? 26.816 2.786 -36.833 1.00 94.19 91 THR A C 1
ATOM 724 O O . THR A 1 91 ? 27.686 3.162 -37.617 1.00 94.19 91 THR A O 1
ATOM 727 N N . THR A 1 92 ? 26.606 1.491 -36.581 1.00 95.50 92 THR A N 1
ATOM 728 C CA . THR A 1 92 ? 27.432 0.425 -37.167 1.00 95.50 92 THR A CA 1
ATOM 729 C C . THR A 1 92 ? 27.356 0.413 -38.696 1.00 95.50 92 THR A C 1
ATOM 731 O O . THR A 1 92 ? 28.371 0.226 -39.368 1.00 95.50 92 THR A O 1
ATOM 734 N N . ALA A 1 93 ? 26.178 0.649 -39.283 1.00 96.75 93 ALA A N 1
ATOM 735 C CA . ALA A 1 93 ? 26.044 0.745 -40.736 1.00 96.75 93 ALA A CA 1
ATOM 736 C C . ALA A 1 93 ? 26.870 1.912 -41.305 1.00 96.75 93 ALA A C 1
ATOM 738 O O . ALA A 1 93 ? 27.598 1.743 -42.288 1.00 96.75 93 ALA A O 1
ATOM 739 N N . LEU A 1 94 ? 26.805 3.087 -40.671 1.00 94.88 94 LEU A N 1
ATOM 740 C CA . LEU A 1 94 ? 27.588 4.258 -41.068 1.00 94.88 94 LEU A CA 1
ATOM 741 C C . LEU A 1 94 ? 29.095 4.024 -40.917 1.00 94.88 94 LEU A C 1
ATOM 743 O O . LEU A 1 94 ? 29.848 4.363 -41.830 1.00 94.88 94 LEU A O 1
ATOM 747 N N . GLU A 1 95 ? 29.539 3.396 -39.828 1.00 90.69 95 GLU A N 1
ATOM 748 C CA . GLU A 1 95 ? 30.943 3.016 -39.622 1.00 90.69 95 GLU A CA 1
ATOM 749 C C . GLU A 1 95 ? 31.456 2.127 -40.762 1.00 90.69 95 GLU A C 1
ATOM 751 O O . GLU A 1 95 ? 32.521 2.386 -41.331 1.00 90.69 95 GLU A O 1
ATOM 756 N N . VAL A 1 96 ? 30.668 1.124 -41.168 1.00 94.50 96 VAL A N 1
ATOM 757 C CA . VAL A 1 96 ? 30.999 0.252 -42.305 1.00 94.50 96 VAL A CA 1
ATOM 758 C C . VAL A 1 96 ? 31.098 1.049 -43.608 1.00 94.50 96 VAL A C 1
ATOM 760 O O . VAL A 1 96 ? 32.051 0.861 -44.370 1.00 94.50 96 VAL A O 1
ATOM 763 N N . HIS A 1 97 ? 30.163 1.966 -43.872 1.00 94.44 97 HIS A N 1
ATOM 764 C CA . HIS A 1 97 ? 30.219 2.822 -45.060 1.00 94.44 97 HIS A CA 1
ATOM 765 C C . HIS A 1 97 ? 31.472 3.705 -45.075 1.00 94.44 97 HIS A C 1
ATOM 767 O O . HIS A 1 97 ? 32.158 3.773 -46.097 1.00 94.44 97 HIS A O 1
ATOM 773 N N . VAL A 1 98 ? 31.807 4.344 -43.953 1.00 90.19 98 VAL A N 1
ATOM 774 C CA . VAL A 1 98 ? 33.008 5.184 -43.819 1.00 90.19 98 VAL A CA 1
ATOM 775 C C . VAL A 1 98 ? 34.276 4.370 -44.082 1.00 90.19 98 VAL A C 1
ATOM 777 O O . VAL A 1 98 ? 35.136 4.802 -44.856 1.00 90.19 98 VAL A O 1
ATOM 780 N N . LEU A 1 99 ? 34.378 3.164 -43.517 1.00 89.75 99 LEU A N 1
ATOM 781 C CA . LEU A 1 99 ? 35.507 2.263 -43.762 1.00 89.75 99 LEU A CA 1
ATOM 782 C C . LEU A 1 99 ? 35.620 1.865 -45.240 1.00 89.75 99 LEU A C 1
ATOM 784 O O . LEU A 1 99 ? 36.721 1.885 -45.797 1.00 89.75 99 LEU A O 1
ATOM 788 N N . ALA A 1 100 ? 34.500 1.563 -45.901 1.00 91.94 100 ALA A N 1
ATOM 789 C CA . ALA A 1 100 ? 34.482 1.235 -47.325 1.00 91.94 100 ALA A CA 1
ATOM 790 C C . ALA A 1 100 ? 34.945 2.416 -48.199 1.00 91.94 100 ALA A C 1
ATOM 792 O O . ALA A 1 100 ? 35.751 2.236 -49.117 1.00 91.94 100 ALA A O 1
ATOM 793 N N . TYR A 1 101 ? 34.497 3.641 -47.897 1.00 90.44 101 TYR A N 1
ATOM 794 C CA . TYR A 1 101 ? 34.960 4.841 -48.601 1.00 90.44 101 TYR A CA 1
ATOM 795 C C . TYR A 1 101 ? 36.452 5.097 -48.385 1.00 90.44 101 TYR A C 1
ATOM 797 O O . TYR A 1 101 ? 37.152 5.401 -49.352 1.00 90.44 101 TYR A O 1
ATOM 805 N N . LYS A 1 102 ? 36.963 4.903 -47.162 1.00 87.06 102 LYS A N 1
ATOM 806 C CA . LYS A 1 102 ? 38.401 5.005 -46.871 1.00 87.06 102 LYS A CA 1
ATOM 807 C C . LYS A 1 102 ? 39.213 4.053 -47.746 1.00 87.06 102 LYS A C 1
ATOM 809 O O . LYS A 1 102 ? 40.170 4.474 -48.386 1.00 87.06 102 LYS A O 1
ATOM 814 N N . GLN A 1 103 ? 38.815 2.782 -47.808 1.00 88.81 103 GLN A N 1
ATOM 815 C CA . GLN A 1 103 ? 39.497 1.777 -48.629 1.00 88.81 103 GLN A CA 1
ATOM 816 C C . GLN A 1 103 ? 39.488 2.157 -50.114 1.00 88.81 103 GLN A C 1
ATOM 818 O O . GLN A 1 103 ? 40.507 2.032 -50.792 1.00 88.81 103 GLN A O 1
ATOM 823 N N . LYS A 1 104 ? 38.362 2.679 -50.616 1.00 92.12 104 LYS A N 1
ATOM 824 C CA . LYS A 1 104 ? 38.251 3.155 -52.000 1.00 92.12 104 LYS A CA 1
ATOM 825 C C . LYS A 1 104 ? 39.175 4.344 -52.287 1.00 92.12 104 LYS A C 1
ATOM 827 O O . LYS A 1 104 ? 39.776 4.387 -53.354 1.00 92.12 104 LYS A O 1
ATOM 832 N N . LEU A 1 105 ? 39.297 5.292 -51.359 1.00 89.75 105 LEU A N 1
ATOM 833 C CA . LEU A 1 105 ? 40.184 6.454 -51.498 1.00 89.75 105 LEU A CA 1
ATOM 834 C C . LEU A 1 105 ? 41.663 6.061 -51.443 1.00 89.75 105 LEU A C 1
ATOM 836 O O . LEU A 1 105 ? 42.440 6.505 -52.287 1.00 89.75 105 LEU A O 1
ATOM 840 N N . LEU A 1 106 ? 42.021 5.146 -50.540 1.00 88.56 106 LEU A N 1
ATOM 841 C CA . LEU A 1 106 ? 43.362 4.564 -50.477 1.00 88.56 106 LEU A CA 1
ATOM 842 C C . LEU A 1 106 ? 43.739 3.869 -51.790 1.00 88.56 106 LEU A C 1
ATOM 844 O O . LEU A 1 106 ? 44.846 4.054 -52.287 1.00 88.56 106 LEU A O 1
ATOM 848 N N . ALA A 1 107 ? 42.808 3.129 -52.400 1.00 90.56 107 ALA A N 1
ATOM 849 C CA . ALA A 1 107 ? 43.020 2.500 -53.706 1.00 90.56 107 ALA A CA 1
ATOM 850 C C . ALA A 1 107 ? 43.238 3.516 -54.847 1.00 90.56 107 ALA A C 1
ATOM 852 O O . ALA A 1 107 ? 43.858 3.182 -55.854 1.00 90.56 107 ALA A O 1
ATOM 853 N N . LEU A 1 108 ? 42.759 4.755 -54.688 1.00 93.00 108 LEU A N 1
ATOM 854 C CA . LEU A 1 108 ? 43.010 5.877 -55.601 1.00 93.00 108 LEU A CA 1
ATOM 855 C C . LEU A 1 108 ? 44.289 6.664 -55.251 1.00 93.00 108 LEU A C 1
ATOM 857 O O . LEU A 1 108 ? 44.582 7.662 -55.906 1.00 93.00 108 LEU A O 1
ATOM 861 N N . GLY A 1 109 ? 45.055 6.226 -54.246 1.00 89.38 109 GLY A N 1
ATOM 862 C CA . GLY A 1 109 ? 46.308 6.856 -53.822 1.00 89.38 109 GLY A CA 1
ATOM 863 C C . GLY A 1 109 ? 46.141 8.046 -52.873 1.00 89.38 109 GLY A C 1
ATOM 864 O O . GLY A 1 109 ? 47.103 8.781 -52.664 1.00 89.38 109 GLY A O 1
ATOM 865 N N . VAL A 1 110 ? 44.948 8.250 -52.301 1.00 86.12 110 VAL A N 1
ATOM 866 C CA . VAL A 1 110 ? 44.676 9.309 -51.316 1.00 86.12 110 VAL A CA 1
ATOM 867 C C . VAL A 1 110 ? 44.601 8.691 -49.921 1.00 86.12 110 VAL A C 1
ATOM 869 O O . VAL A 1 110 ? 43.682 7.924 -49.633 1.00 86.12 110 VAL A O 1
ATOM 872 N N . ASP A 1 111 ? 45.548 9.037 -49.048 1.00 80.44 111 ASP A N 1
ATOM 873 C CA . ASP A 1 111 ? 45.527 8.637 -47.638 1.00 80.44 111 ASP A CA 1
ATOM 874 C C . ASP A 1 111 ? 44.869 9.730 -46.788 1.00 80.44 111 ASP A C 1
ATOM 876 O O . ASP A 1 111 ? 45.354 10.860 -46.730 1.00 80.44 111 ASP A O 1
ATOM 880 N N . ILE A 1 112 ? 43.726 9.409 -46.173 1.00 72.75 112 ILE A N 1
ATOM 881 C CA . ILE A 1 112 ? 42.982 10.327 -45.302 1.00 72.75 112 ILE A CA 1
ATOM 882 C C . ILE A 1 112 ? 43.068 9.829 -43.861 1.00 72.75 112 ILE A C 1
ATOM 884 O O . ILE A 1 112 ? 42.579 8.739 -43.529 1.00 72.75 112 ILE A O 1
ATOM 888 N N . ASN A 1 113 ? 43.624 10.672 -42.989 1.00 72.12 113 ASN A N 1
ATOM 889 C CA . ASN A 1 113 ? 43.571 10.480 -41.548 1.00 72.12 113 ASN A CA 1
ATOM 890 C C . ASN A 1 113 ? 42.190 10.898 -41.015 1.00 72.12 113 ASN A C 1
ATOM 892 O O . ASN A 1 113 ? 41.900 12.076 -40.838 1.00 72.12 113 ASN A O 1
ATOM 896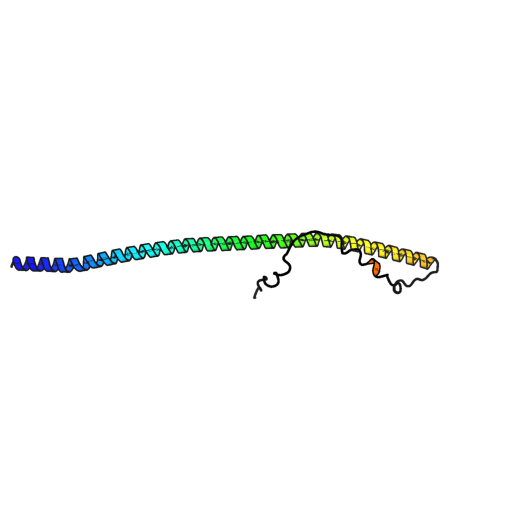 N N . ILE A 1 114 ? 41.322 9.916 -40.769 1.00 64.31 114 ILE A N 1
ATOM 897 C CA . ILE A 1 114 ? 39.939 10.138 -40.306 1.00 64.31 114 ILE A CA 1
ATOM 898 C C . ILE A 1 114 ? 39.908 10.751 -38.893 1.00 64.31 114 ILE A C 1
ATOM 900 O O . ILE A 1 114 ? 38.950 11.430 -38.542 1.00 64.31 114 ILE A O 1
ATOM 904 N N . ASN A 1 115 ? 40.973 10.575 -38.104 1.00 64.12 115 ASN A N 1
ATOM 905 C CA . ASN A 1 115 ? 41.047 11.066 -36.727 1.00 64.12 115 ASN A CA 1
ATOM 906 C C . ASN A 1 115 ? 41.268 12.589 -36.637 1.00 64.12 115 ASN A C 1
ATOM 908 O O . ASN A 1 115 ? 41.153 13.145 -35.550 1.00 64.12 115 ASN A O 1
ATOM 912 N N . GLU A 1 116 ? 41.599 13.251 -37.750 1.00 63.06 116 GLU A N 1
ATOM 913 C CA . GLU A 1 116 ? 41.841 14.701 -37.829 1.00 63.06 116 GLU A CA 1
ATOM 914 C C . GLU A 1 116 ? 40.649 15.480 -38.420 1.00 63.06 116 GLU A C 1
ATOM 916 O O . GLU A 1 116 ? 40.714 16.700 -38.561 1.00 63.06 116 GLU A O 1
ATOM 921 N N . LEU A 1 117 ? 39.552 14.802 -38.777 1.00 62.66 117 LEU A N 1
ATOM 922 C CA . LEU A 1 117 ? 38.377 15.440 -39.367 1.00 62.66 117 LEU A CA 1
ATOM 923 C C . LEU A 1 117 ? 37.456 15.993 -38.264 1.00 62.66 117 LEU A C 1
ATOM 925 O O . LEU A 1 117 ? 36.719 15.241 -37.628 1.00 62.66 117 LEU A O 1
ATOM 929 N N . GLU A 1 118 ? 37.486 17.307 -38.034 1.00 56.88 118 GLU A N 1
ATOM 930 C CA . GLU A 1 118 ? 36.546 17.966 -37.120 1.00 56.88 118 GLU A CA 1
ATOM 931 C C . GLU A 1 118 ? 35.119 17.922 -37.688 1.00 56.88 118 GLU A C 1
ATOM 933 O O . GLU A 1 118 ? 34.839 18.431 -38.776 1.00 56.88 118 GLU A O 1
ATOM 938 N N . PHE A 1 119 ? 34.194 17.313 -36.942 1.00 57.09 119 PHE A N 1
ATOM 939 C CA . PHE A 1 119 ? 32.771 17.350 -37.268 1.00 57.09 119 PHE A CA 1
ATOM 940 C C . PHE A 1 119 ? 32.183 18.712 -36.866 1.00 57.09 119 PHE A C 1
ATOM 942 O O . PHE A 1 119 ? 32.283 19.085 -35.695 1.00 57.09 119 PHE A O 1
ATOM 949 N N . PRO A 1 120 ? 31.523 19.450 -37.779 1.00 58.81 120 PRO A N 1
ATOM 950 C CA . PRO A 1 120 ? 30.858 20.703 -37.434 1.00 58.81 120 PRO A CA 1
ATOM 951 C C . PRO A 1 120 ? 29.769 20.476 -36.374 1.00 58.81 120 PRO A C 1
ATOM 953 O O . PRO A 1 120 ? 28.811 19.735 -36.603 1.00 58.81 120 PRO A O 1
ATOM 956 N N . HIS A 1 121 ? 29.904 21.128 -35.217 1.00 54.94 121 HIS A N 1
ATOM 957 C CA . HIS A 1 121 ? 29.012 20.961 -34.062 1.00 54.94 121 HIS A CA 1
ATOM 958 C C . HIS A 1 121 ? 27.542 21.361 -34.324 1.00 54.94 121 HIS A C 1
ATOM 960 O O . HIS A 1 121 ? 26.648 20.878 -33.627 1.00 54.94 121 HIS A O 1
ATOM 966 N N . ASP A 1 122 ? 27.270 22.172 -35.352 1.00 57.53 122 ASP A N 1
ATOM 967 C CA . ASP A 1 122 ? 25.939 22.728 -35.655 1.00 57.53 122 ASP A CA 1
ATOM 968 C C . ASP A 1 122 ? 24.890 21.686 -36.090 1.00 57.53 122 ASP A C 1
ATOM 970 O O . ASP A 1 122 ? 23.690 21.950 -36.042 1.00 57.53 122 ASP A O 1
ATOM 974 N N . LEU A 1 123 ? 25.304 20.478 -36.484 1.00 57.50 123 LEU A N 1
ATOM 975 C CA . LEU A 1 123 ? 24.385 19.424 -36.938 1.00 57.50 123 LEU A CA 1
ATOM 976 C C . LEU A 1 123 ? 23.800 18.568 -35.797 1.00 57.50 123 LEU A C 1
ATOM 978 O O . LEU A 1 123 ? 22.889 17.777 -36.038 1.00 57.50 123 LEU A O 1
ATOM 982 N N . LEU A 1 124 ? 24.288 18.717 -34.558 1.00 55.09 124 LEU A N 1
ATOM 983 C CA . LEU A 1 124 ? 23.897 17.868 -33.420 1.00 55.09 124 LEU A CA 1
ATOM 984 C C . LEU A 1 124 ? 22.653 18.362 -32.657 1.00 55.09 124 LEU A C 1
ATOM 986 O O . LEU A 1 124 ? 22.049 17.590 -31.915 1.00 55.09 124 LEU A O 1
ATOM 990 N N . LEU A 1 125 ? 22.244 19.623 -32.834 1.00 48.31 125 LEU A N 1
ATOM 991 C CA . LEU A 1 125 ? 21.223 20.273 -31.994 1.00 48.31 125 LEU A CA 1
ATOM 992 C C . LEU A 1 125 ? 19.770 20.109 -32.479 1.00 48.31 125 LEU A C 1
ATOM 994 O O . LEU A 1 125 ? 18.844 20.359 -31.714 1.00 48.31 125 LEU A O 1
ATOM 998 N N . ASN A 1 126 ? 19.532 19.626 -33.702 1.00 47.72 126 ASN A N 1
ATOM 999 C CA . ASN A 1 126 ? 18.182 19.601 -34.291 1.00 47.72 126 ASN A CA 1
ATOM 1000 C C . ASN A 1 126 ? 17.291 18.404 -33.895 1.00 47.72 126 ASN A C 1
ATOM 1002 O O . ASN A 1 126 ? 16.185 18.280 -34.415 1.00 47.72 126 ASN A O 1
ATOM 1006 N N . ARG A 1 127 ? 17.727 17.505 -32.999 1.00 49.44 127 ARG A N 1
ATOM 1007 C CA . ARG A 1 127 ? 16.953 16.295 -32.635 1.00 49.44 127 ARG A CA 1
ATOM 1008 C C . ARG A 1 127 ? 16.128 16.430 -31.343 1.00 49.44 127 ARG A C 1
ATOM 1010 O O . ARG A 1 127 ? 15.270 15.588 -31.103 1.00 49.44 127 ARG A O 1
ATOM 1017 N N . SER A 1 128 ? 16.340 17.467 -30.532 1.00 48.28 128 SER A N 1
ATOM 1018 C CA . SER A 1 128 ? 15.865 17.473 -29.136 1.00 48.28 128 SER A CA 1
ATOM 1019 C C . SER A 1 128 ? 14.550 18.220 -28.858 1.00 48.28 128 SER A C 1
ATOM 1021 O O . SER A 1 128 ? 14.097 18.186 -27.720 1.00 48.28 128 SER A O 1
ATOM 1023 N N . GLU A 1 129 ? 13.915 18.879 -29.837 1.00 43.94 129 GLU A N 1
ATOM 1024 C CA . GLU A 1 129 ? 12.804 19.820 -29.556 1.00 43.94 129 GLU A CA 1
ATOM 1025 C C . GLU A 1 129 ? 11.464 19.528 -30.253 1.00 43.94 129 GLU A C 1
ATOM 1027 O O . GLU A 1 129 ? 10.600 20.398 -30.330 1.00 43.94 129 GLU A O 1
ATOM 1032 N N . GLN A 1 130 ? 11.223 18.308 -30.732 1.00 45.28 130 GLN A N 1
ATOM 1033 C CA . GLN A 1 130 ? 9.898 17.944 -31.248 1.00 45.28 130 GLN A CA 1
ATOM 1034 C C . GLN A 1 130 ? 9.369 16.700 -30.547 1.00 45.28 130 GLN A C 1
ATOM 1036 O O . GLN A 1 130 ? 9.556 15.588 -31.020 1.00 45.28 130 GLN A O 1
ATOM 1041 N N . ASN A 1 131 ? 8.751 16.933 -29.387 1.00 39.00 131 ASN A N 1
ATOM 1042 C CA . ASN A 1 131 ? 7.536 16.260 -28.922 1.00 39.00 131 ASN A CA 1
ATOM 1043 C C . ASN A 1 131 ? 6.953 17.075 -27.747 1.00 39.00 131 ASN A C 1
ATOM 1045 O O . ASN A 1 131 ? 7.363 16.912 -26.599 1.00 39.00 131 ASN A O 1
ATOM 1049 N N . GLY A 1 132 ? 6.022 17.990 -28.057 1.00 43.22 132 GLY A N 1
ATOM 1050 C CA . GLY A 1 132 ? 4.983 18.424 -27.109 1.00 43.22 132 GLY A CA 1
ATOM 1051 C C . GLY A 1 132 ? 3.998 17.265 -26.870 1.00 43.22 132 GLY A C 1
ATOM 1052 O O . GLY A 1 132 ? 4.018 16.289 -27.611 1.00 43.22 132 GLY A O 1
ATOM 1053 N N . GLU A 1 133 ? 3.123 17.255 -25.872 1.00 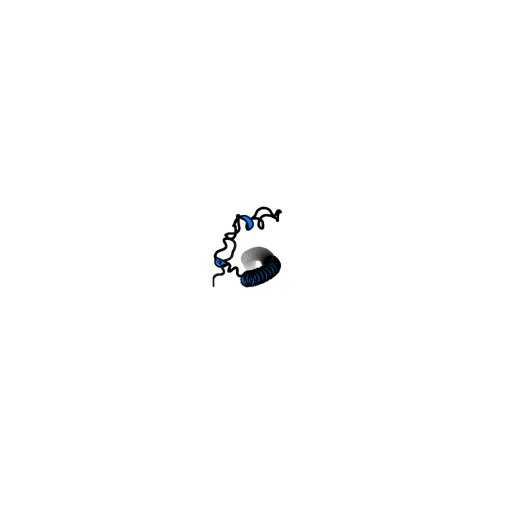41.56 133 GLU A N 1
ATOM 1054 C CA . GLU A 1 133 ? 2.440 18.343 -25.176 1.00 41.56 133 GLU A CA 1
ATOM 1055 C C . GLU A 1 133 ? 2.000 17.850 -23.776 1.00 41.56 133 GLU A C 1
ATOM 1057 O O . GL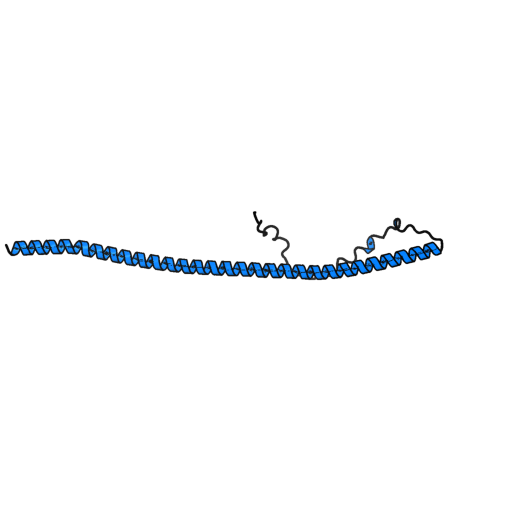U A 1 133 ? 1.800 16.657 -23.569 1.00 41.56 133 GLU A O 1
ATOM 1062 N N . ASP A 1 134 ? 1.860 18.795 -22.841 1.00 45.00 134 ASP A N 1
ATOM 1063 C CA . ASP A 1 134 ? 1.013 18.775 -21.637 1.00 45.00 134 ASP A CA 1
ATOM 1064 C C . ASP A 1 134 ? 0.937 17.512 -20.750 1.00 45.00 134 ASP A C 1
ATOM 1066 O O . ASP A 1 134 ? 0.091 16.640 -20.929 1.00 45.00 134 ASP A O 1
ATOM 1070 N N . ASP A 1 135 ? 1.646 17.555 -19.614 1.00 41.88 135 ASP A N 1
ATOM 1071 C CA . ASP A 1 135 ? 0.960 17.295 -18.344 1.00 41.88 135 ASP A CA 1
ATOM 1072 C C . ASP A 1 135 ? 1.449 18.261 -17.257 1.00 41.88 135 ASP A C 1
ATOM 1074 O O . ASP A 1 135 ? 2.643 18.439 -16.984 1.00 41.88 135 ASP A O 1
ATOM 1078 N N . GLN A 1 136 ? 0.489 18.978 -16.693 1.00 45.69 136 GLN A N 1
ATOM 1079 C CA . GLN A 1 136 ? 0.709 20.115 -15.821 1.00 45.69 136 GLN A CA 1
ATOM 1080 C C . GLN A 1 136 ? 1.332 19.682 -14.486 1.00 45.69 136 GLN A C 1
ATOM 1082 O O . GLN A 1 136 ? 0.937 18.709 -13.856 1.00 45.69 136 GLN A O 1
ATOM 1087 N N . SER A 1 137 ? 2.223 20.530 -13.969 1.00 48.12 137 SER A N 1
ATOM 1088 C CA . SER A 1 137 ? 2.298 20.828 -12.532 1.00 48.12 137 SER A CA 1
ATOM 1089 C C . SER A 1 137 ? 2.517 19.642 -11.568 1.00 48.12 137 SER A C 1
ATOM 1091 O O . SER A 1 137 ? 1.602 19.185 -10.887 1.00 48.12 137 SER A O 1
ATOM 1093 N N . SER A 1 138 ? 3.771 19.222 -11.351 1.00 48.88 138 SER A N 1
ATOM 1094 C CA . SER A 1 138 ? 4.147 18.626 -10.044 1.00 48.88 138 SER A CA 1
ATOM 1095 C C . SER A 1 138 ? 5.637 18.669 -9.662 1.00 48.88 138 SER A C 1
ATOM 1097 O O . SER A 1 138 ? 5.987 18.281 -8.543 1.00 48.88 138 SER A O 1
ATOM 1099 N N . SER A 1 139 ? 6.525 19.217 -10.499 1.00 43.72 139 SER A N 1
ATOM 1100 C CA . SER A 1 139 ? 7.990 19.184 -10.305 1.00 43.72 139 SER A CA 1
ATOM 1101 C C . SER A 1 139 ? 8.560 19.996 -9.127 1.00 43.72 139 SER A C 1
ATOM 1103 O O . SER A 1 139 ? 9.764 20.216 -9.070 1.00 43.72 139 SER A O 1
ATOM 1105 N N . LYS A 1 140 ? 7.751 20.427 -8.149 1.00 48.34 140 LYS A N 1
ATOM 1106 C CA . LYS A 1 140 ? 8.246 21.137 -6.950 1.00 48.34 140 LYS A CA 1
ATOM 1107 C C . LYS A 1 140 ? 7.857 20.525 -5.596 1.00 48.34 140 LYS A C 1
ATOM 1109 O O . LYS A 1 140 ? 8.066 21.175 -4.580 1.00 48.34 140 LYS A O 1
ATOM 1114 N N . ARG A 1 141 ? 7.332 19.288 -5.519 1.00 53.47 141 ARG A N 1
ATOM 1115 C CA . ARG A 1 141 ? 6.947 18.676 -4.215 1.00 53.47 141 ARG A CA 1
ATOM 1116 C C . ARG A 1 141 ? 7.356 17.212 -3.973 1.00 53.47 141 ARG A C 1
ATOM 1118 O O . ARG A 1 141 ? 6.714 16.541 -3.178 1.00 53.47 141 ARG A O 1
ATOM 1125 N N . ARG A 1 142 ? 8.414 16.687 -4.605 1.00 52.53 142 ARG A N 1
ATOM 1126 C CA . ARG A 1 142 ? 8.800 15.261 -4.444 1.00 52.53 142 ARG A CA 1
ATOM 1127 C C . ARG A 1 142 ? 10.202 15.001 -3.880 1.00 52.53 142 ARG A C 1
ATOM 1129 O O . ARG A 1 142 ? 10.740 13.925 -4.093 1.00 52.53 142 ARG A O 1
ATOM 1136 N N . LEU A 1 143 ? 10.782 15.941 -3.130 1.00 48.84 143 LEU A N 1
ATOM 1137 C CA . LEU A 1 143 ? 12.051 15.693 -2.422 1.00 48.84 143 LEU A CA 1
ATOM 1138 C C . LEU A 1 143 ? 11.890 15.101 -1.010 1.00 48.84 143 LEU A C 1
ATOM 1140 O O . LEU A 1 143 ? 12.897 14.857 -0.360 1.00 48.84 143 LEU A O 1
ATOM 1144 N N . LEU A 1 144 ? 10.671 14.838 -0.519 1.00 50.38 144 LEU A N 1
ATOM 1145 C CA . LEU A 1 144 ? 10.463 14.352 0.857 1.00 50.38 144 LEU A CA 1
ATOM 1146 C C . LEU A 1 144 ? 9.327 13.320 0.991 1.00 50.38 144 LEU A C 1
ATOM 1148 O O . LEU A 1 144 ? 8.485 13.429 1.877 1.00 50.38 144 LEU A O 1
ATOM 1152 N N . SER A 1 145 ? 9.275 12.302 0.129 1.00 54.31 145 SER A N 1
ATOM 1153 C CA . SER A 1 145 ? 8.405 11.140 0.384 1.00 54.31 145 SER A CA 1
ATOM 1154 C C . SER A 1 145 ? 9.029 9.836 -0.114 1.00 54.31 145 SER A C 1
ATOM 1156 O O . SER A 1 145 ? 8.474 9.133 -0.956 1.00 54.31 145 SER A O 1
ATOM 1158 N N . LEU A 1 146 ? 10.214 9.524 0.393 1.00 58.66 146 LEU A N 1
ATOM 1159 C CA . LEU A 1 146 ? 10.695 8.149 0.444 1.00 58.66 146 LEU A CA 1
ATOM 1160 C C . LEU A 1 146 ? 10.777 7.789 1.928 1.00 58.66 146 LEU A C 1
ATOM 1162 O O . LEU A 1 146 ? 11.431 8.526 2.670 1.00 58.66 146 LEU A O 1
ATOM 1166 N N . PRO A 1 147 ? 10.117 6.718 2.400 1.00 53.28 147 PRO A N 1
ATOM 1167 C CA . PRO A 1 147 ? 10.435 6.199 3.713 1.00 53.28 147 PRO A CA 1
ATOM 1168 C C . PRO A 1 147 ? 11.859 5.646 3.635 1.00 53.28 147 PRO A C 1
ATOM 1170 O O . PRO A 1 147 ? 12.162 4.764 2.830 1.00 53.28 147 PRO A O 1
ATOM 1173 N N . LEU A 1 148 ? 12.745 6.219 4.446 1.00 48.81 148 LEU A N 1
ATOM 1174 C CA . LEU A 1 148 ? 14.058 5.664 4.722 1.00 48.81 148 LEU A CA 1
ATOM 1175 C C . LEU A 1 148 ? 13.821 4.311 5.405 1.00 48.81 148 LEU A C 1
ATOM 1177 O O . LEU A 1 148 ? 13.432 4.268 6.570 1.00 48.81 148 LEU A O 1
ATOM 1181 N N . PHE A 1 149 ? 13.980 3.212 4.668 1.00 53.69 149 PHE A N 1
ATOM 1182 C CA . PHE A 1 149 ? 14.067 1.888 5.274 1.00 53.69 149 PHE A CA 1
ATOM 1183 C C . PHE A 1 149 ? 15.311 1.878 6.171 1.00 53.69 149 PHE A C 1
ATOM 1185 O O . PHE A 1 149 ? 16.438 1.842 5.679 1.00 53.69 149 PHE A O 1
ATOM 1192 N N . ALA A 1 150 ? 15.099 1.981 7.482 1.00 48.34 150 ALA A N 1
ATOM 1193 C CA . ALA A 1 150 ? 16.108 1.675 8.482 1.00 48.34 150 ALA A CA 1
ATOM 1194 C C . ALA A 1 150 ? 16.195 0.147 8.630 1.00 48.34 150 ALA A C 1
ATOM 1196 O O . ALA A 1 150 ? 15.164 -0.511 8.800 1.00 48.34 150 ALA A O 1
ATOM 1197 N N . LEU A 1 151 ? 17.422 -0.375 8.502 1.00 46.09 151 LEU A N 1
ATOM 1198 C CA . LEU A 1 151 ? 17.837 -1.700 8.974 1.00 46.09 151 LEU A CA 1
ATOM 1199 C C . LEU A 1 151 ? 17.678 -1.815 10.496 1.00 46.09 151 LEU A C 1
ATOM 1201 O O . LEU A 1 151 ? 17.915 -0.793 11.181 1.00 46.09 151 LEU A O 1
#

Radius of gyration: 45.61 Å; chains: 1; bounding box: 92×33×133 Å

pLDDT: mean 83.41, std 19.75, range [39.0, 98.81]

Secondary structure (DSSP, 8-state):
-HHHHHHHHHHHHHHHHHHHHHHHHHHHHHHHHHHHHHHHHHHHHHHHHHHHHHHHHHHHHHHHHHHHHHHHHHHHHHHHHHHHHHHHHHHHHHHHHHHHHHHHHHHTT----GGG-PPPGGGSGGGSS-------S-TTS-SS-------